Protein AF-A0A7S4EBT8-F1 (afdb_monomer)

Foldseek 3Di:
DDDDVVLLVLLCQQCVVVVHDDDPVSSVVCLQFLWDADLVGPHIAGADPPDPCSVVCSVPVAPDWDADDWDDDPNHIYGHRIDHDDPVVVPVVDPPSDDDDDDDPPPDDPPPDDD

Organism: NCBI:txid35677

Radius of gyration: 17.55 Å; Cα contacts (8 Å, |Δi|>4): 121; chains: 1; bounding box: 32×29×60 Å

Mean predicted aligned error: 9.05 Å

Secondary structure (DSSP, 8-state):
-PPPHHHHHHHHHHHHHTTPPP-THHHHHHHHHTEE--TT-SS-EEE-TTSHHHHHHHHH--SEEE-SEEEEETTEEEEES-EEE-HHHHTTS-BTTB---SPPSSSPP------

Nearest PDB structures (foldseek):
  6nq3-assembly2_F-2  TM=2.401E-01  e=7.800E+00  Homo sapiens

pLDDT: mean 77.94, std 9.05, range [43.69, 90.94]

Sequence (115 aa):
LAEPARVVEAARRDAASRGERWDPRSLDAYRRDCAYEPLGGGGFCYVHPASAAHARTRADLPEFVVYATVSSAAGRRRLEGVTAVEGRHLARLGHGFVELGGPCASPEPTLAGGV

Solvent-accessible surface area (backbone atoms only — not comparable to full-atom values): 7283 Å² total; per-residue (Å²): 132,84,75,60,68,68,58,58,51,50,38,41,50,49,28,52,75,71,74,42,79,79,50,79,68,48,50,56,52,35,50,76,37,41,58,44,68,50,94,91,52,95,56,65,28,24,37,44,82,87,40,84,42,26,65,53,43,52,75,65,58,57,92,36,68,48,60,74,49,76,50,77,57,94,93,43,40,30,43,36,73,55,44,79,44,58,71,81,58,58,72,69,76,44,90,86,85,53,88,77,74,80,82,61,88,66,72,71,83,76,74,77,78,81,130

Structure (mmCIF, N/CA/C/O backbone):
data_AF-A0A7S4EBT8-F1
#
_entry.id   AF-A0A7S4EBT8-F1
#
loop_
_atom_site.group_PDB
_atom_site.id
_atom_site.type_symbol
_atom_site.label_atom_id
_atom_site.label_alt_id
_atom_site.label_comp_id
_atom_site.label_asym_id
_atom_site.label_entity_id
_atom_site.label_seq_id
_atom_site.pdbx_PDB_ins_code
_atom_site.Cartn_x
_atom_site.Cartn_y
_atom_site.Cartn_z
_atom_site.occupancy
_atom_site.B_iso_or_equiv
_atom_site.auth_seq_id
_atom_site.auth_comp_id
_atom_site.auth_asym_id
_atom_site.auth_atom_id
_atom_site.pdbx_PDB_model_num
ATOM 1 N N . LEU A 1 1 ? 18.756 -7.143 10.391 1.00 51.19 1 LEU A N 1
ATOM 2 C CA . LEU A 1 1 ? 18.771 -6.590 9.018 1.00 51.19 1 LEU A CA 1
ATOM 3 C C . LEU A 1 1 ? 18.499 -5.101 9.140 1.00 51.19 1 LEU A C 1
ATOM 5 O O . LEU A 1 1 ? 17.627 -4.745 9.920 1.00 51.19 1 LEU A O 1
ATOM 9 N N . ALA A 1 2 ? 19.301 -4.249 8.501 1.00 60.44 2 ALA A N 1
ATOM 10 C CA . ALA A 1 2 ? 19.051 -2.811 8.514 1.00 60.44 2 ALA A CA 1
ATOM 11 C C . ALA A 1 2 ? 17.760 -2.518 7.743 1.00 60.44 2 ALA A C 1
ATOM 13 O O . ALA A 1 2 ? 17.486 -3.153 6.725 1.00 60.44 2 ALA A O 1
ATOM 14 N N . GLU A 1 3 ? 16.962 -1.588 8.250 1.00 62.69 3 GLU A N 1
ATOM 15 C CA . GLU A 1 3 ? 15.678 -1.256 7.649 1.00 62.69 3 GLU A CA 1
ATOM 16 C C . GLU A 1 3 ? 15.850 -0.576 6.297 1.00 62.69 3 GLU A C 1
ATOM 18 O O . GLU A 1 3 ? 16.755 0.253 6.153 1.00 62.69 3 GLU A O 1
ATOM 23 N N . PRO A 1 4 ? 14.983 -0.866 5.310 1.00 65.62 4 PRO A N 1
ATOM 24 C CA . PRO A 1 4 ? 15.022 -0.145 4.052 1.00 65.62 4 PRO A CA 1
ATOM 25 C C . PRO A 1 4 ? 14.813 1.347 4.336 1.00 65.62 4 PRO A C 1
ATOM 27 O O . PRO A 1 4 ? 13.805 1.722 4.939 1.00 65.62 4 PRO A O 1
ATOM 30 N N . ALA A 1 5 ? 15.732 2.205 3.884 1.00 70.00 5 ALA A N 1
ATOM 31 C CA . ALA A 1 5 ? 15.679 3.652 4.131 1.00 70.00 5 ALA A CA 1
ATOM 32 C C . ALA A 1 5 ? 14.313 4.268 3.766 1.00 70.00 5 ALA A C 1
ATOM 34 O O . ALA A 1 5 ? 13.801 5.121 4.486 1.00 70.00 5 ALA A O 1
ATOM 35 N N . ARG A 1 6 ? 13.663 3.738 2.720 1.00 67.75 6 ARG A N 1
ATOM 36 C CA . ARG A 1 6 ? 12.306 4.111 2.294 1.00 67.75 6 ARG A CA 1
ATOM 37 C C . ARG A 1 6 ? 11.225 3.921 3.366 1.00 67.75 6 ARG A C 1
ATOM 39 O O . ARG A 1 6 ? 10.337 4.755 3.473 1.00 67.75 6 ARG A O 1
ATOM 46 N N . VAL A 1 7 ? 11.298 2.860 4.177 1.00 68.00 7 VAL A N 1
ATOM 47 C CA . VAL A 1 7 ? 10.325 2.587 5.256 1.00 68.00 7 VAL A CA 1
ATOM 48 C C . VAL A 1 7 ? 10.515 3.590 6.391 1.00 68.00 7 VAL A C 1
ATOM 50 O O . VAL A 1 7 ? 9.546 4.097 6.950 1.00 68.00 7 VAL A O 1
ATOM 53 N N . VAL A 1 8 ? 11.772 3.928 6.690 1.00 75.69 8 VAL A N 1
ATOM 54 C CA . VAL A 1 8 ? 12.121 4.943 7.691 1.00 75.69 8 VAL A CA 1
ATOM 55 C C . VAL A 1 8 ? 11.656 6.331 7.249 1.00 75.69 8 VAL A C 1
ATOM 57 O O . VAL A 1 8 ? 11.075 7.064 8.047 1.00 75.69 8 VAL A O 1
ATOM 60 N N . GLU A 1 9 ? 11.863 6.696 5.984 1.00 76.75 9 GLU A N 1
ATOM 61 C CA . GLU A 1 9 ? 11.371 7.963 5.435 1.00 76.75 9 GLU A CA 1
ATOM 62 C C . GLU A 1 9 ? 9.845 8.040 5.389 1.00 76.75 9 GLU A C 1
ATOM 64 O O . GLU A 1 9 ? 9.279 9.073 5.745 1.00 76.75 9 GLU A O 1
ATOM 69 N N . ALA A 1 10 ? 9.175 6.958 4.993 1.00 72.50 10 ALA A N 1
ATOM 70 C CA . ALA A 1 10 ? 7.721 6.886 4.987 1.00 72.50 10 ALA A CA 1
ATOM 71 C C . ALA A 1 10 ? 7.155 7.077 6.403 1.00 72.50 10 ALA A C 1
ATOM 73 O O . ALA A 1 10 ? 6.313 7.944 6.628 1.00 72.50 10 ALA A O 1
ATOM 74 N N . ALA A 1 11 ? 7.692 6.359 7.390 1.00 74.00 11 ALA A N 1
ATOM 75 C CA . ALA A 1 11 ? 7.274 6.507 8.780 1.00 74.00 11 ALA A CA 1
ATOM 76 C C . ALA A 1 11 ? 7.576 7.916 9.340 1.00 74.00 11 ALA A C 1
ATOM 78 O O . ALA A 1 11 ? 6.794 8.451 10.126 1.00 74.00 11 ALA A O 1
ATOM 79 N N . ARG A 1 12 ? 8.668 8.564 8.903 1.00 81.38 12 ARG A N 1
ATOM 80 C CA . ARG A 1 12 ? 8.952 9.975 9.223 1.00 81.38 12 ARG A CA 1
ATOM 81 C C . ARG A 1 12 ? 7.909 10.924 8.647 1.00 81.38 12 ARG A C 1
ATOM 83 O O . ARG A 1 12 ? 7.468 11.825 9.357 1.00 81.38 12 ARG A O 1
ATOM 90 N N . ARG A 1 13 ? 7.517 10.735 7.384 1.00 77.94 13 ARG A N 1
ATOM 91 C CA . ARG A 1 13 ? 6.460 11.534 6.747 1.00 77.94 13 ARG A CA 1
ATOM 92 C C . ARG A 1 13 ? 5.109 11.325 7.429 1.00 77.94 13 ARG A C 1
ATOM 94 O O . ARG A 1 13 ? 4.389 12.300 7.613 1.00 77.94 13 ARG A O 1
ATOM 101 N N . ASP A 1 14 ? 4.791 10.100 7.854 1.00 76.81 14 ASP A N 1
ATOM 102 C CA . ASP A 1 14 ? 3.567 9.80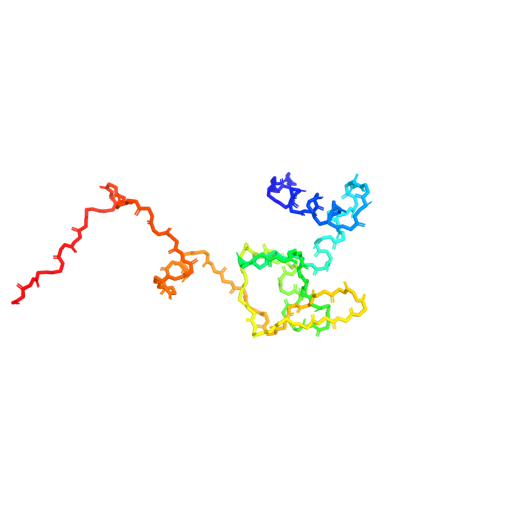6 8.615 1.00 76.81 14 ASP A CA 1
ATOM 103 C C . ASP A 1 14 ? 3.539 10.589 9.932 1.00 76.81 14 ASP A C 1
ATOM 105 O O . ASP A 1 14 ? 2.583 11.324 10.183 1.00 76.81 14 ASP A O 1
ATOM 109 N N . ALA A 1 15 ? 4.617 10.524 10.720 1.00 76.62 15 ALA A N 1
ATOM 110 C CA . ALA A 1 15 ? 4.739 11.286 11.964 1.00 76.62 15 ALA A CA 1
ATOM 111 C C . ALA A 1 15 ? 4.607 12.801 11.719 1.00 76.62 15 ALA A C 1
ATOM 113 O O . ALA A 1 15 ? 3.805 13.469 12.372 1.00 76.62 15 ALA A O 1
ATOM 114 N N . ALA A 1 16 ? 5.308 13.331 10.710 1.00 81.06 16 ALA A N 1
ATOM 115 C CA . ALA A 1 16 ? 5.220 14.743 10.340 1.00 81.06 16 ALA A CA 1
ATOM 116 C C . ALA A 1 16 ? 3.794 15.158 9.929 1.00 81.06 16 ALA A C 1
ATOM 118 O O . ALA A 1 16 ? 3.337 16.229 10.323 1.00 81.06 16 ALA A O 1
ATOM 119 N N . SER A 1 17 ? 3.060 14.302 9.206 1.00 73.50 17 SER A N 1
ATOM 120 C CA . SER A 1 17 ? 1.672 14.569 8.793 1.00 73.50 17 SER A CA 1
ATOM 121 C C . SER A 1 17 ? 0.693 14.676 9.968 1.00 73.50 17 SER A C 1
ATOM 123 O O . SER A 1 17 ? -0.343 15.326 9.850 1.00 73.50 17 SER A O 1
ATOM 125 N N . ARG A 1 18 ? 1.037 14.079 11.117 1.00 75.38 18 ARG A N 1
ATOM 126 C CA . ARG A 1 18 ? 0.265 14.149 12.368 1.00 75.38 18 ARG A CA 1
ATOM 127 C C . ARG A 1 18 ? 0.750 15.251 13.312 1.00 75.38 18 ARG A C 1
ATOM 129 O O . ARG A 1 18 ? 0.208 15.392 14.402 1.00 75.38 18 ARG A O 1
ATOM 136 N N . GLY A 1 19 ? 1.773 16.016 12.918 1.00 78.25 19 GLY A N 1
ATOM 137 C CA . GLY A 1 19 ? 2.450 16.970 13.802 1.00 78.25 19 GLY A CA 1
ATOM 138 C C . GLY A 1 19 ? 3.217 16.295 14.946 1.00 78.25 19 GLY A C 1
ATOM 139 O O . GLY A 1 19 ? 3.550 16.943 15.937 1.00 78.25 19 GLY A O 1
ATOM 140 N N . GLU A 1 20 ? 3.488 14.994 14.831 1.00 79.81 20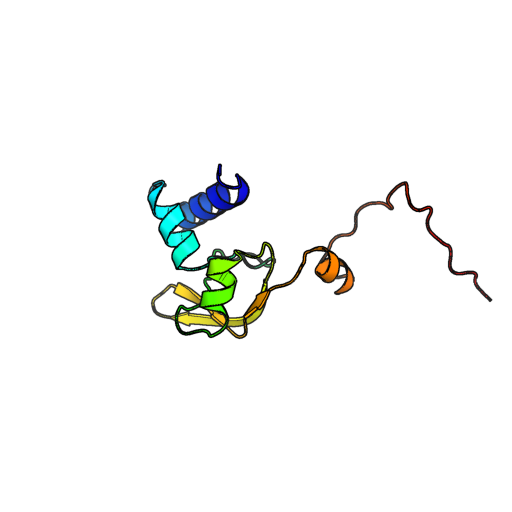 GLU A N 1
ATOM 141 C CA . GLU A 1 20 ? 4.192 14.209 15.838 1.00 79.81 20 GLU A CA 1
ATOM 142 C C . GLU A 1 20 ? 5.706 14.276 15.605 1.00 79.81 20 GLU A C 1
ATOM 144 O O . GLU A 1 20 ? 6.205 14.304 14.475 1.00 79.81 20 GLU A O 1
ATOM 149 N N . ARG A 1 21 ? 6.476 14.277 16.696 1.00 82.31 21 ARG A N 1
ATOM 150 C CA . ARG A 1 21 ? 7.933 14.175 16.611 1.00 82.31 21 ARG A CA 1
ATOM 151 C C . ARG A 1 21 ? 8.309 12.753 16.197 1.00 82.31 21 ARG A C 1
ATOM 153 O O . ARG A 1 21 ? 7.858 11.795 16.813 1.00 82.31 21 ARG A O 1
ATOM 160 N N . TRP A 1 22 ? 9.188 12.628 15.204 1.00 78.62 22 TRP A N 1
ATOM 161 C CA . TRP A 1 22 ? 9.739 11.334 14.801 1.00 78.62 22 TRP A CA 1
ATOM 162 C C . TRP A 1 22 ? 10.404 10.604 15.981 1.00 78.62 22 TRP A C 1
ATOM 164 O O . TRP A 1 22 ? 11.342 11.125 16.588 1.00 78.62 22 TRP A O 1
ATOM 174 N N . ASP A 1 23 ? 9.957 9.373 16.230 1.00 79.62 23 ASP A N 1
ATOM 175 C CA . ASP A 1 23 ? 10.549 8.416 17.171 1.00 79.62 23 ASP A CA 1
ATOM 176 C C . ASP A 1 23 ? 10.764 7.069 16.453 1.00 79.62 23 ASP A C 1
ATOM 178 O O . ASP A 1 23 ? 9.869 6.644 15.719 1.00 79.62 23 ASP A O 1
ATOM 182 N N . PRO A 1 24 ? 11.891 6.360 16.652 1.00 73.38 24 PRO A N 1
ATOM 183 C 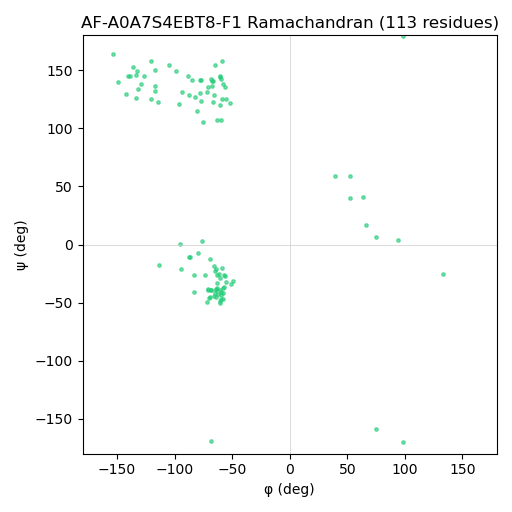CA . PRO A 1 24 ? 12.105 5.016 16.106 1.00 73.38 24 PRO A CA 1
ATOM 184 C C . PRO A 1 24 ? 10.959 4.013 16.347 1.00 73.38 24 PRO A C 1
ATOM 186 O O . PRO A 1 24 ? 10.701 3.178 15.485 1.00 73.38 24 PRO A O 1
ATOM 189 N N . ARG A 1 25 ? 10.214 4.115 17.457 1.00 72.56 25 ARG A N 1
ATOM 190 C CA . ARG A 1 25 ? 9.015 3.300 17.753 1.00 72.56 25 ARG A CA 1
ATOM 191 C C . ARG A 1 25 ? 7.865 3.539 16.773 1.00 72.56 25 ARG A C 1
ATOM 193 O O . ARG A 1 25 ? 7.000 2.681 16.611 1.00 72.56 25 ARG A O 1
ATOM 200 N N . SER A 1 26 ? 7.866 4.674 16.076 1.00 70.38 26 SER A N 1
ATOM 201 C CA . SER A 1 26 ? 6.919 4.964 14.990 1.00 70.38 26 SER A CA 1
ATOM 202 C C . SER A 1 26 ? 7.098 3.987 13.827 1.00 70.38 26 SER A C 1
ATOM 204 O O . SER A 1 26 ? 6.139 3.694 13.119 1.00 70.38 26 SER A O 1
ATOM 206 N N . LEU A 1 27 ? 8.298 3.418 13.664 1.00 73.38 27 LEU A N 1
ATOM 207 C CA . LEU A 1 27 ? 8.570 2.371 12.684 1.00 73.38 27 LEU A CA 1
ATOM 208 C C . LEU A 1 27 ? 7.857 1.057 13.046 1.00 73.38 27 LEU A C 1
ATOM 210 O O . LEU A 1 27 ? 7.304 0.386 12.176 1.00 73.38 27 LEU A O 1
ATOM 214 N N . ASP A 1 28 ? 7.806 0.711 14.335 1.00 74.88 28 ASP A N 1
ATOM 215 C CA . ASP A 1 28 ? 7.079 -0.473 14.805 1.00 74.88 28 ASP A CA 1
ATOM 216 C C . ASP A 1 28 ? 5.569 -0.302 14.634 1.00 74.88 28 ASP A C 1
ATOM 218 O O . ASP A 1 28 ? 4.883 -1.236 14.214 1.00 74.88 28 ASP A O 1
ATOM 222 N N . ALA A 1 29 ? 5.052 0.905 14.886 1.00 67.56 29 ALA A N 1
ATOM 223 C CA . ALA A 1 29 ? 3.663 1.244 14.595 1.00 67.56 29 ALA A CA 1
ATOM 224 C C . ALA A 1 29 ? 3.364 1.158 13.088 1.00 67.56 29 ALA A C 1
ATOM 226 O O . ALA A 1 29 ? 2.358 0.566 12.703 1.00 67.56 29 ALA A O 1
ATOM 227 N N . TYR A 1 30 ? 4.268 1.661 12.240 1.00 72.69 30 TYR A N 1
ATOM 228 C CA . TYR A 1 30 ? 4.162 1.598 10.780 1.00 72.69 30 TYR A CA 1
ATOM 229 C C . TYR A 1 30 ? 4.086 0.151 10.267 1.00 72.69 30 TYR A C 1
ATOM 231 O O . TYR A 1 30 ? 3.231 -0.174 9.441 1.00 72.69 30 TYR A O 1
ATOM 239 N N . ARG A 1 31 ? 4.918 -0.753 10.805 1.00 72.88 31 ARG A N 1
ATOM 240 C CA . ARG A 1 31 ? 4.865 -2.191 10.481 1.00 72.88 31 ARG A CA 1
ATOM 241 C C . ARG A 1 31 ? 3.620 -2.875 11.021 1.00 72.88 31 ARG A C 1
ATOM 243 O O . ARG A 1 31 ? 2.995 -3.657 10.309 1.00 72.88 31 ARG A O 1
ATOM 250 N N . ARG A 1 32 ? 3.263 -2.611 12.283 1.00 75.25 32 ARG A N 1
ATOM 251 C CA . ARG A 1 32 ? 2.072 -3.196 12.917 1.00 75.25 32 ARG A CA 1
ATOM 252 C C . ARG A 1 32 ? 0.823 -2.847 12.121 1.00 75.25 32 ARG A C 1
ATOM 254 O O . ARG A 1 32 ? -0.031 -3.707 11.919 1.00 75.25 32 ARG A O 1
ATOM 261 N N . ASP A 1 33 ? 0.746 -1.605 11.665 1.00 76.12 33 ASP A N 1
ATOM 262 C CA . ASP A 1 33 ? -0.413 -1.088 10.958 1.00 76.12 33 ASP A CA 1
ATOM 263 C C . ASP A 1 33 ? -0.326 -1.375 9.441 1.00 76.12 33 ASP A C 1
ATOM 265 O O . ASP A 1 33 ? -1.336 -1.271 8.760 1.00 76.12 33 ASP A O 1
ATOM 269 N N . CYS A 1 34 ? 0.816 -1.833 8.902 1.00 82.94 34 CYS A N 1
ATOM 270 C CA . CYS A 1 34 ? 1.006 -2.057 7.459 1.00 82.94 34 CYS A CA 1
ATOM 271 C C . CYS A 1 34 ? 0.631 -0.801 6.662 1.00 82.94 34 CYS A C 1
ATOM 273 O O . CYS A 1 34 ? -0.314 -0.804 5.870 1.00 82.94 34 CYS A O 1
ATOM 275 N N . ALA A 1 35 ? 1.315 0.299 6.962 1.00 85.31 35 ALA A N 1
ATOM 276 C CA . ALA A 1 35 ? 1.031 1.586 6.351 1.00 85.31 35 ALA A CA 1
ATOM 277 C C . ALA A 1 35 ? 1.610 1.694 4.928 1.00 85.31 35 ALA A C 1
ATOM 279 O O . ALA A 1 35 ? 2.717 1.236 4.647 1.00 85.31 35 ALA A O 1
ATOM 280 N N . TYR A 1 36 ? 0.844 2.329 4.044 1.00 84.25 36 TYR A N 1
ATOM 281 C CA . TYR A 1 36 ? 1.153 2.591 2.641 1.00 84.25 36 TYR A CA 1
ATOM 282 C C . TYR A 1 36 ? 0.682 3.990 2.255 1.00 84.25 36 TYR A C 1
ATOM 284 O O . TYR A 1 36 ? -0.363 4.457 2.711 1.00 84.25 36 TYR A O 1
ATOM 292 N N . GLU A 1 37 ? 1.430 4.650 1.381 1.00 84.88 37 GLU A N 1
ATOM 293 C CA . GLU A 1 37 ? 1.021 5.908 0.760 1.00 84.88 37 GLU A CA 1
ATOM 294 C C . GLU A 1 37 ? 0.407 5.603 -0.620 1.00 84.88 37 GLU A C 1
ATOM 296 O O . GLU A 1 37 ? 1.077 4.986 -1.452 1.00 84.88 37 GLU A O 1
ATOM 301 N N . PRO A 1 38 ? -0.863 5.971 -0.881 1.00 84.31 38 PRO A N 1
ATOM 302 C CA . PRO A 1 38 ? -1.447 5.846 -2.212 1.00 84.31 38 PRO A CA 1
ATOM 303 C C . PRO A 1 38 ? -0.677 6.690 -3.232 1.00 84.31 38 PRO A C 1
ATOM 305 O O . PRO A 1 38 ? -0.275 7.811 -2.930 1.00 84.31 38 PRO A O 1
ATOM 308 N N . LEU A 1 39 ? -0.541 6.200 -4.467 1.00 79.00 39 LEU A N 1
ATOM 309 C CA . LEU A 1 39 ? 0.192 6.909 -5.529 1.00 79.00 39 LEU A CA 1
ATOM 310 C C . LEU A 1 39 ? -0.404 8.287 -5.870 1.00 79.00 39 LEU A C 1
ATOM 312 O O . LEU A 1 39 ? 0.328 9.193 -6.247 1.00 79.00 39 LEU A O 1
ATOM 316 N N . GLY A 1 40 ? -1.718 8.472 -5.691 1.00 73.50 40 GLY A N 1
ATOM 317 C CA . GLY A 1 40 ? -2.390 9.772 -5.843 1.00 73.50 40 GLY A CA 1
ATOM 318 C C . GLY A 1 40 ? -2.168 10.744 -4.675 1.00 73.50 40 GLY A C 1
ATOM 319 O O . GLY A 1 40 ? -2.759 11.822 -4.654 1.00 73.50 40 GLY A O 1
ATOM 320 N N . GLY A 1 41 ? -1.354 10.364 -3.688 1.00 72.75 41 GLY A N 1
ATOM 321 C CA . GLY A 1 41 ? -1.081 11.148 -2.493 1.00 72.75 41 GLY A CA 1
ATOM 322 C C . GLY A 1 41 ? -2.229 11.153 -1.480 1.00 72.75 41 GLY A C 1
ATOM 323 O O . GLY A 1 41 ? -3.079 10.261 -1.421 1.00 72.75 41 GLY A O 1
ATOM 324 N N . GLY A 1 42 ? -2.224 12.172 -0.620 1.00 72.19 42 GLY A N 1
ATOM 325 C CA . GLY A 1 42 ? -3.207 12.350 0.453 1.00 72.19 42 GLY A CA 1
ATOM 326 C C . GLY A 1 42 ? -2.781 11.777 1.807 1.00 72.19 42 GLY A C 1
ATOM 327 O O . GLY A 1 42 ? -3.571 11.836 2.741 1.00 72.19 42 GLY A O 1
ATOM 328 N N . GLY A 1 43 ? -1.560 11.241 1.928 1.00 77.69 43 GLY A N 1
ATOM 329 C CA . GLY A 1 43 ? -0.956 10.736 3.170 1.00 77.69 43 GLY A CA 1
ATOM 330 C C . GLY A 1 43 ? -1.060 9.217 3.336 1.00 77.69 43 GLY A C 1
ATOM 331 O O . GLY A 1 43 ? -1.553 8.515 2.449 1.00 77.69 43 GLY A O 1
ATOM 332 N N . PHE A 1 44 ? -0.732 8.703 4.520 1.00 84.12 44 PHE A N 1
ATOM 333 C CA . PHE A 1 44 ? -0.736 7.262 4.786 1.00 84.12 44 PHE A CA 1
ATOM 334 C C . PHE A 1 44 ? -2.130 6.665 4.994 1.00 84.12 44 PHE A C 1
ATOM 336 O O . PHE A 1 44 ? -3.014 7.262 5.621 1.00 84.12 44 PHE A O 1
ATOM 343 N N . CYS A 1 45 ? -2.299 5.460 4.463 1.00 88.12 45 CYS A N 1
ATOM 344 C CA . CYS A 1 45 ? -3.401 4.544 4.711 1.00 88.12 45 CYS A CA 1
ATOM 345 C C . CYS A 1 45 ? -2.833 3.239 5.273 1.00 88.12 45 CYS A C 1
ATOM 347 O O . CYS A 1 45 ? -1.663 2.940 5.070 1.00 88.12 45 CYS A O 1
ATOM 349 N N . TYR A 1 46 ? -3.634 2.449 5.974 1.00 87.75 46 TYR A N 1
ATOM 350 C CA . TYR A 1 46 ? -3.144 1.234 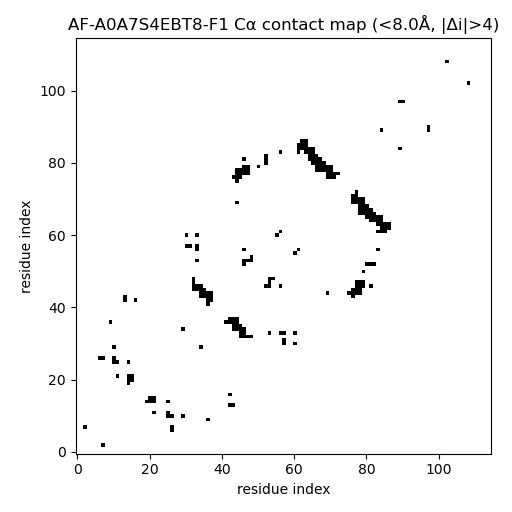6.628 1.00 87.75 46 TYR A CA 1
ATOM 351 C C . TYR A 1 46 ? -4.052 0.041 6.356 1.00 87.75 46 TYR A C 1
ATOM 353 O O . TYR A 1 46 ? -5.265 0.190 6.180 1.00 87.75 46 TYR A O 1
ATOM 361 N N . VAL A 1 47 ? -3.471 -1.155 6.317 1.00 88.75 47 VAL A N 1
ATOM 362 C CA . VAL A 1 47 ? -4.253 -2.387 6.192 1.00 88.75 47 VAL A CA 1
ATOM 363 C C . VAL A 1 47 ? -4.864 -2.695 7.555 1.00 88.75 47 VAL A C 1
ATOM 365 O O . VAL A 1 47 ? -4.168 -2.781 8.563 1.00 88.75 47 VAL A O 1
ATOM 368 N N . HIS A 1 48 ? -6.186 -2.831 7.625 1.00 79.56 48 HIS A N 1
ATOM 369 C CA . HIS A 1 48 ? -6.848 -3.052 8.909 1.00 79.56 48 HIS A CA 1
ATOM 370 C C . HIS A 1 48 ? -6.483 -4.432 9.496 1.00 79.56 48 HIS A C 1
ATOM 372 O O . HIS A 1 48 ? -6.584 -5.410 8.760 1.00 79.56 48 HIS A O 1
ATOM 378 N N . PRO A 1 49 ? -6.173 -4.570 10.803 1.00 76.81 49 PRO A N 1
ATOM 379 C CA . PRO A 1 49 ? -5.798 -5.855 11.411 1.00 76.81 49 PRO A CA 1
ATOM 380 C C . PRO A 1 49 ? -6.812 -6.993 11.248 1.00 76.81 49 PRO A C 1
ATOM 382 O O . PRO A 1 49 ? -6.437 -8.158 11.247 1.00 76.81 49 PRO A O 1
ATOM 385 N N . ALA A 1 50 ? -8.099 -6.665 11.096 1.00 75.94 50 ALA A N 1
ATOM 386 C CA . ALA A 1 50 ? -9.150 -7.658 10.845 1.00 75.94 50 ALA A CA 1
ATOM 387 C C . ALA A 1 50 ? -9.236 -8.121 9.375 1.00 75.94 50 ALA A C 1
ATOM 389 O O . ALA A 1 50 ? -10.013 -9.016 9.060 1.00 75.94 50 ALA A O 1
ATOM 390 N N . SER A 1 51 ? -8.481 -7.504 8.463 1.00 77.81 51 SER A N 1
ATOM 391 C CA . SER A 1 51 ? -8.404 -7.942 7.070 1.00 77.81 51 SER A CA 1
ATOM 392 C C . SER A 1 51 ? -7.642 -9.261 6.978 1.00 77.81 51 SER A C 1
ATOM 394 O O . SER A 1 51 ? -6.547 -9.382 7.526 1.00 77.81 51 SER A O 1
ATOM 396 N N . ALA A 1 52 ? -8.154 -10.215 6.197 1.00 80.12 52 ALA A N 1
ATOM 397 C CA . ALA A 1 52 ? -7.424 -11.443 5.871 1.00 80.12 52 ALA A CA 1
ATOM 398 C C . ALA A 1 52 ? -6.066 -11.157 5.196 1.00 80.12 52 ALA A C 1
ATOM 400 O O . ALA A 1 52 ? -5.128 -11.945 5.315 1.00 80.12 52 ALA A O 1
ATOM 401 N N . ALA A 1 53 ? -5.945 -10.008 4.521 1.00 80.75 53 ALA A N 1
ATOM 402 C CA . ALA A 1 53 ? -4.698 -9.568 3.914 1.00 80.75 53 ALA A CA 1
ATOM 403 C C . ALA A 1 53 ? -3.673 -9.073 4.946 1.00 80.75 53 ALA A C 1
ATOM 405 O O . ALA A 1 53 ? -2.483 -9.192 4.690 1.00 80.75 53 ALA A O 1
ATOM 406 N N . HIS A 1 54 ? -4.090 -8.576 6.120 1.00 85.44 54 HIS A N 1
ATOM 407 C CA . HIS A 1 54 ? -3.183 -7.933 7.083 1.00 85.44 54 HIS A CA 1
ATOM 408 C C . HIS A 1 54 ? -2.065 -8.852 7.554 1.00 85.44 54 HIS A C 1
ATOM 410 O O . HIS A 1 54 ? -0.905 -8.459 7.519 1.00 85.44 54 HIS A O 1
ATOM 416 N N . ALA A 1 55 ? -2.393 -10.088 7.933 1.00 81.31 55 ALA A N 1
ATOM 417 C CA . ALA A 1 55 ? -1.391 -11.038 8.407 1.00 81.31 55 ALA A CA 1
ATOM 418 C C . ALA A 1 55 ? -0.312 -11.310 7.343 1.00 81.31 55 ALA A C 1
ATOM 420 O O . ALA A 1 55 ? 0.872 -11.343 7.669 1.00 81.31 55 ALA A O 1
ATOM 421 N N . ARG A 1 56 ? -0.718 -11.442 6.072 1.00 81.12 56 ARG A N 1
ATOM 422 C CA . ARG A 1 56 ? 0.199 -11.662 4.943 1.00 81.12 56 ARG A CA 1
ATOM 423 C C . ARG A 1 56 ? 1.003 -10.408 4.625 1.00 81.12 56 ARG A C 1
ATOM 425 O O . ARG A 1 56 ? 2.223 -10.459 4.581 1.00 81.12 56 ARG A O 1
ATOM 432 N N . THR A 1 57 ? 0.335 -9.262 4.498 1.00 84.06 57 THR A N 1
ATOM 433 C CA . THR A 1 57 ? 0.993 -7.972 4.267 1.00 84.06 57 THR A CA 1
ATOM 434 C C . THR A 1 57 ? 2.000 -7.653 5.368 1.00 84.06 57 THR A C 1
ATOM 436 O O . THR A 1 57 ? 3.068 -7.135 5.077 1.00 84.06 57 THR A O 1
ATOM 439 N N . ARG A 1 58 ? 1.712 -8.002 6.624 1.00 83.12 58 ARG A N 1
ATOM 440 C CA . ARG A 1 58 ? 2.632 -7.802 7.746 1.00 83.12 58 ARG A CA 1
ATOM 441 C C . ARG A 1 58 ? 3.832 -8.743 7.710 1.00 83.12 58 ARG A C 1
ATOM 443 O O . ARG A 1 58 ? 4.915 -8.333 8.116 1.00 83.12 58 ARG A O 1
ATOM 450 N N . ALA A 1 59 ? 3.626 -9.996 7.313 1.00 79.75 59 ALA A N 1
ATOM 451 C CA . ALA A 1 59 ? 4.696 -10.985 7.231 1.00 79.75 59 ALA A CA 1
ATOM 452 C C . ALA 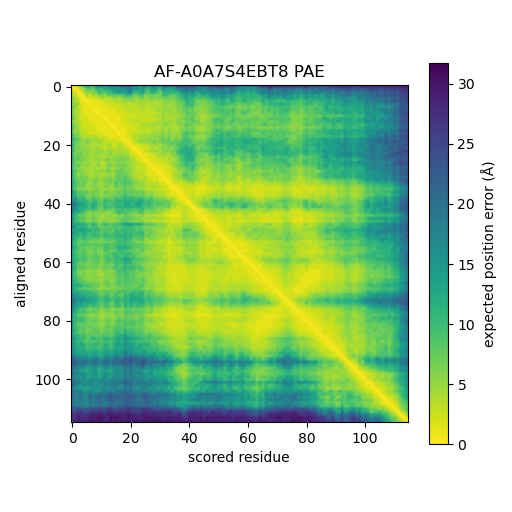A 1 59 ? 5.663 -10.659 6.086 1.00 79.75 59 ALA A C 1
ATOM 454 O O . ALA A 1 59 ? 6.875 -10.657 6.290 1.00 79.75 59 ALA A O 1
ATOM 455 N N . ASP A 1 60 ? 5.111 -10.327 4.920 1.00 79.62 60 ASP A N 1
ATOM 456 C CA . ASP A 1 60 ? 5.880 -10.177 3.686 1.00 79.62 60 ASP A CA 1
ATOM 457 C C . ASP A 1 60 ? 6.309 -8.727 3.421 1.00 79.62 60 ASP A C 1
ATOM 459 O O . ASP A 1 60 ? 7.243 -8.499 2.656 1.00 79.62 60 ASP A O 1
ATOM 463 N N . LEU A 1 61 ? 5.626 -7.748 4.033 1.00 77.06 61 LEU A N 1
ATOM 464 C CA . LEU A 1 61 ? 5.793 -6.303 3.809 1.00 77.06 61 LEU A CA 1
ATOM 465 C C . LEU A 1 61 ? 6.012 -5.976 2.323 1.00 77.06 61 LEU A C 1
ATOM 467 O O . LEU A 1 61 ? 7.051 -5.412 1.958 1.00 77.06 61 LEU A O 1
ATOM 471 N N . PRO A 1 62 ? 5.051 -6.345 1.449 1.00 84.69 62 PRO A N 1
ATOM 472 C CA . PRO A 1 62 ? 5.205 -6.160 0.018 1.00 84.69 62 PRO A CA 1
ATOM 473 C C . PRO A 1 62 ? 5.402 -4.681 -0.291 1.00 84.69 62 PRO A C 1
ATOM 475 O O . PRO A 1 62 ? 4.774 -3.817 0.323 1.00 84.69 62 PRO A O 1
ATOM 478 N N . GLU A 1 63 ? 6.264 -4.395 -1.262 1.00 83.00 63 GLU A N 1
ATOM 479 C CA . GLU A 1 63 ? 6.562 -3.021 -1.669 1.00 83.00 63 GLU A CA 1
ATOM 480 C C . GLU A 1 63 ? 5.331 -2.308 -2.231 1.00 83.00 63 GLU A C 1
ATOM 482 O O . GLU A 1 63 ? 5.115 -1.134 -1.941 1.00 83.00 63 GLU A O 1
ATOM 487 N N . PHE A 1 64 ? 4.502 -3.037 -2.980 1.00 86.44 64 PHE A N 1
ATOM 488 C CA . PHE A 1 64 ? 3.276 -2.518 -3.561 1.00 86.44 64 PHE A CA 1
ATOM 489 C C . PHE A 1 64 ? 2.081 -3.391 -3.196 1.00 86.44 64 PHE A C 1
ATOM 491 O O . PHE A 1 64 ? 2.156 -4.621 -3.120 1.00 86.44 64 PHE A O 1
ATOM 498 N N . VAL A 1 65 ? 0.945 -2.728 -3.021 1.00 89.31 65 VAL A N 1
ATOM 499 C CA . VAL A 1 65 ? -0.355 -3.365 -2.853 1.00 89.31 65 VAL A CA 1
ATOM 500 C C . VAL A 1 65 ? -1.371 -2.674 -3.749 1.00 89.31 65 VAL A C 1
ATOM 502 O O . VAL A 1 65 ? -1.310 -1.462 -3.952 1.00 89.31 65 VAL A O 1
ATOM 505 N N . VAL A 1 66 ? -2.326 -3.441 -4.261 1.00 89.69 66 VAL A N 1
ATOM 506 C CA . VAL A 1 66 ? -3.572 -2.901 -4.808 1.00 89.69 66 VAL A CA 1
ATOM 507 C C . VAL A 1 66 ? -4.662 -3.017 -3.755 1.00 89.69 66 VAL A C 1
ATOM 509 O O . VAL A 1 66 ? -4.641 -3.926 -2.925 1.00 89.69 66 VAL A O 1
ATOM 512 N N . TYR A 1 67 ? -5.605 -2.087 -3.774 1.00 90.50 67 TYR A N 1
ATOM 513 C CA . TYR A 1 67 ? -6.732 -2.037 -2.851 1.00 90.50 67 TYR A CA 1
ATOM 514 C C . TYR A 1 67 ? -8.009 -1.713 -3.630 1.00 90.50 67 TYR A C 1
ATOM 516 O O . TYR A 1 67 ? -7.958 -1.074 -4.678 1.00 90.50 67 TYR A O 1
ATOM 524 N N . ALA A 1 68 ? -9.153 -2.160 -3.119 1.00 89.25 68 ALA A N 1
ATOM 525 C CA . ALA A 1 68 ? -10.454 -1.936 -3.740 1.00 89.25 68 ALA A CA 1
ATOM 526 C C . ALA A 1 68 ? -11.038 -0.564 -3.376 1.00 89.25 68 ALA A C 1
ATOM 528 O O . ALA A 1 68 ? -11.614 0.114 -4.221 1.00 89.25 68 ALA A O 1
ATOM 529 N N . THR A 1 69 ? -10.899 -0.150 -2.115 1.00 89.38 69 THR A N 1
ATOM 530 C CA . THR A 1 69 ? -11.408 1.139 -1.629 1.00 89.38 69 THR A CA 1
ATOM 531 C C . THR A 1 69 ? -10.601 1.642 -0.433 1.00 89.38 69 THR A C 1
ATOM 533 O O . THR A 1 69 ? -9.851 0.884 0.192 1.00 89.38 69 THR A O 1
ATOM 536 N N . VAL A 1 70 ? -10.757 2.934 -0.132 1.00 89.75 70 VAL A N 1
ATOM 537 C CA . VAL A 1 70 ? -10.247 3.564 1.086 1.00 89.75 70 VAL A CA 1
ATOM 538 C C . VAL A 1 70 ? -11.422 4.013 1.941 1.00 89.75 70 VAL A C 1
ATOM 540 O O . VAL A 1 70 ? -12.227 4.835 1.506 1.00 89.75 70 VAL A O 1
ATOM 543 N N . SER A 1 71 ? -11.494 3.527 3.177 1.00 88.94 71 SER A N 1
ATOM 544 C CA . SER A 1 71 ? -12.454 4.012 4.172 1.00 88.94 71 SER A CA 1
ATOM 545 C C . SER A 1 71 ? -11.762 4.897 5.208 1.00 88.94 71 SER A C 1
ATOM 547 O O . SER A 1 71 ? -10.558 4.791 5.436 1.00 88.94 71 SER A O 1
ATOM 549 N N . SER A 1 72 ? -12.499 5.810 5.840 1.00 85.88 72 SER A N 1
ATOM 550 C CA . SER A 1 72 ? -11.980 6.656 6.921 1.00 85.88 72 SER A CA 1
ATOM 551 C C . SER A 1 72 ? -12.790 6.416 8.185 1.00 85.88 72 SER A C 1
ATOM 553 O O . SER A 1 72 ? -14.013 6.538 8.171 1.00 85.88 72 SER A O 1
ATOM 555 N N . ALA A 1 73 ? -12.117 6.065 9.280 1.00 78.06 73 ALA A N 1
ATOM 556 C CA . ALA A 1 73 ? -12.755 5.849 10.573 1.00 78.06 73 ALA A CA 1
ATOM 557 C C . ALA A 1 73 ? -11.858 6.365 11.701 1.00 78.06 73 ALA A C 1
ATOM 559 O O . ALA A 1 73 ? -10.675 6.023 11.765 1.00 78.06 73 ALA A O 1
ATOM 560 N N . ALA A 1 74 ? -12.430 7.175 12.599 1.00 75.31 74 ALA A N 1
ATOM 561 C CA . ALA A 1 74 ? -11.724 7.805 13.721 1.00 75.31 74 ALA A CA 1
ATOM 562 C C . ALA A 1 74 ? -10.457 8.582 13.294 1.00 75.31 74 ALA A C 1
ATOM 564 O O . ALA A 1 74 ? -9.414 8.492 13.935 1.00 75.31 74 ALA A O 1
ATOM 565 N N . GLY A 1 75 ? -10.529 9.302 12.166 1.00 75.94 75 GLY A N 1
ATOM 566 C CA . GLY A 1 75 ? -9.413 10.098 11.638 1.00 75.94 75 GLY A CA 1
ATOM 567 C C . GLY A 1 75 ? -8.289 9.284 10.990 1.00 75.94 75 GLY A C 1
ATOM 568 O O . GLY A 1 75 ? -7.266 9.848 10.612 1.00 75.94 75 GLY A O 1
ATOM 569 N N . ARG A 1 76 ? -8.457 7.965 10.839 1.00 78.94 76 ARG A N 1
ATOM 570 C CA . ARG A 1 76 ? -7.460 7.082 10.231 1.00 78.94 76 ARG A CA 1
ATOM 571 C C . ARG A 1 76 ? -8.036 6.448 8.950 1.00 78.94 76 ARG A C 1
ATOM 573 O O . ARG A 1 76 ? -9.154 5.929 8.959 1.00 78.94 76 ARG A O 1
ATOM 580 N N . ARG A 1 77 ? -7.269 6.481 7.851 1.00 87.38 77 ARG A N 1
ATOM 581 C CA . ARG A 1 77 ? -7.665 5.949 6.530 1.00 8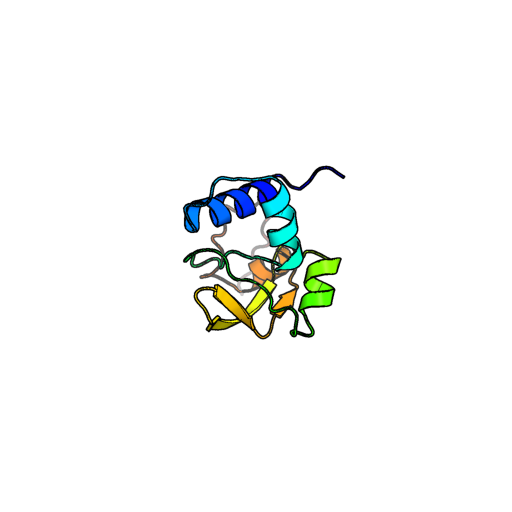7.38 77 ARG A CA 1
ATOM 582 C C . ARG A 1 77 ? -7.198 4.513 6.306 1.00 87.38 77 ARG A C 1
ATOM 584 O O . ARG A 1 77 ? -6.032 4.202 6.521 1.00 87.38 77 ARG A O 1
ATOM 591 N N . ARG A 1 78 ? -8.094 3.642 5.860 1.00 88.81 78 ARG A N 1
ATOM 592 C CA . ARG A 1 78 ? -7.915 2.188 5.798 1.00 88.81 78 ARG A CA 1
ATOM 593 C C . ARG A 1 78 ? -7.972 1.701 4.366 1.00 88.81 78 ARG A C 1
ATOM 595 O O . ARG A 1 78 ? -8.861 2.106 3.630 1.00 88.81 78 ARG A O 1
ATOM 602 N N . LEU A 1 79 ? -7.064 0.800 4.011 1.00 90.94 79 LEU A N 1
ATOM 603 C CA . LEU A 1 79 ? -7.112 0.077 2.747 1.00 90.94 79 LEU A CA 1
ATOM 604 C C . LEU A 1 79 ? -7.973 -1.180 2.902 1.00 90.94 79 LEU A C 1
ATOM 606 O O . LEU A 1 79 ? -7.740 -1.994 3.802 1.00 90.94 79 LEU A O 1
ATOM 610 N N . GLU A 1 80 ? -8.940 -1.352 2.006 1.00 88.19 80 GLU A N 1
ATOM 611 C CA . GLU A 1 80 ? -9.831 -2.514 1.956 1.00 88.19 80 GLU A CA 1
ATOM 612 C C . GLU A 1 80 ? -9.639 -3.296 0.651 1.00 88.19 80 GLU A C 1
ATOM 614 O O . GLU A 1 80 ? -9.272 -2.727 -0.376 1.00 88.19 80 GLU A O 1
ATOM 619 N N . GLY A 1 81 ? -9.865 -4.616 0.681 1.00 88.62 81 GLY A N 1
ATOM 620 C CA . GLY A 1 81 ? -9.650 -5.481 -0.489 1.00 88.62 81 GLY A CA 1
ATOM 621 C C . GLY A 1 81 ? -8.185 -5.540 -0.941 1.00 88.62 81 GLY A C 1
ATOM 622 O O . GLY A 1 81 ? -7.899 -5.467 -2.132 1.00 88.62 81 GLY A O 1
ATOM 623 N N . VAL A 1 82 ? -7.253 -5.606 0.014 1.00 90.75 82 VAL A N 1
ATOM 624 C CA . VAL A 1 82 ? -5.813 -5.470 -0.242 1.00 90.75 82 VAL A CA 1
ATOM 625 C C . VAL A 1 82 ? -5.217 -6.748 -0.826 1.00 90.75 82 VAL A C 1
ATOM 627 O O . VAL A 1 82 ? -5.390 -7.827 -0.263 1.00 90.75 82 VAL A O 1
ATOM 630 N N . THR A 1 83 ? -4.461 -6.615 -1.914 1.00 89.62 83 THR A N 1
ATOM 631 C CA . THR A 1 83 ? -3.686 -7.702 -2.528 1.00 89.62 83 THR A CA 1
ATOM 632 C C . THR A 1 83 ? -2.261 -7.234 -2.807 1.00 89.62 83 THR A C 1
ATOM 634 O O . THR A 1 83 ? -2.055 -6.144 -3.336 1.00 89.62 83 THR A O 1
ATOM 637 N N . ALA A 1 84 ? -1.267 -8.048 -2.447 1.00 88.00 84 ALA A N 1
ATOM 638 C CA . ALA A 1 84 ? 0.136 -7.768 -2.746 1.00 88.00 84 ALA A CA 1
ATOM 639 C C . ALA A 1 84 ? 0.404 -7.854 -4.254 1.00 88.00 84 ALA A C 1
ATOM 641 O O . ALA A 1 84 ? -0.111 -8.746 -4.930 1.00 88.00 84 ALA A O 1
ATOM 642 N N . VAL A 1 85 ? 1.232 -6.951 -4.774 1.00 87.00 85 VAL A N 1
ATOM 643 C CA . VAL A 1 85 ? 1.621 -6.943 -6.185 1.00 87.00 85 VAL A CA 1
ATOM 644 C C . VAL A 1 85 ? 3.106 -6.630 -6.321 1.00 87.00 85 VAL A C 1
ATOM 646 O O . VAL A 1 85 ? 3.681 -5.856 -5.561 1.00 87.00 85 VAL A O 1
ATOM 649 N N . GLU A 1 86 ? 3.751 -7.247 -7.302 1.00 84.69 86 GLU A N 1
ATOM 650 C CA . GLU A 1 86 ? 5.139 -6.949 -7.642 1.00 84.69 86 GLU A CA 1
ATOM 651 C C . GLU A 1 86 ? 5.203 -5.745 -8.588 1.00 84.69 86 GLU A C 1
ATOM 653 O O . GLU A 1 86 ? 4.407 -5.645 -9.524 1.00 84.69 86 GLU A O 1
ATOM 658 N N . GLY A 1 87 ? 6.201 -4.871 -8.417 1.00 80.31 87 GLY A N 1
ATOM 659 C CA . GLY A 1 87 ? 6.342 -3.656 -9.233 1.00 80.31 87 GLY A CA 1
ATOM 660 C C . GLY A 1 87 ? 6.377 -3.919 -10.746 1.00 80.31 87 GLY A C 1
ATOM 661 O O . GLY A 1 87 ? 5.809 -3.155 -11.522 1.00 80.31 87 GLY A O 1
ATOM 662 N N . ARG A 1 88 ? 6.931 -5.060 -11.182 1.00 82.19 88 ARG A N 1
ATOM 663 C CA . ARG A 1 88 ? 6.945 -5.464 -12.603 1.00 82.19 88 ARG A CA 1
ATOM 664 C C . ARG A 1 88 ? 5.551 -5.648 -13.212 1.00 82.19 88 ARG A C 1
ATOM 666 O O . ARG A 1 88 ? 5.397 -5.531 -14.424 1.00 82.19 88 ARG A O 1
ATOM 673 N N . HIS A 1 89 ? 4.543 -5.949 -12.394 1.00 84.25 89 HIS A N 1
ATOM 674 C CA . HIS A 1 89 ? 3.158 -6.062 -12.844 1.00 84.25 89 HIS A CA 1
ATOM 675 C C . HIS A 1 89 ? 2.466 -4.697 -1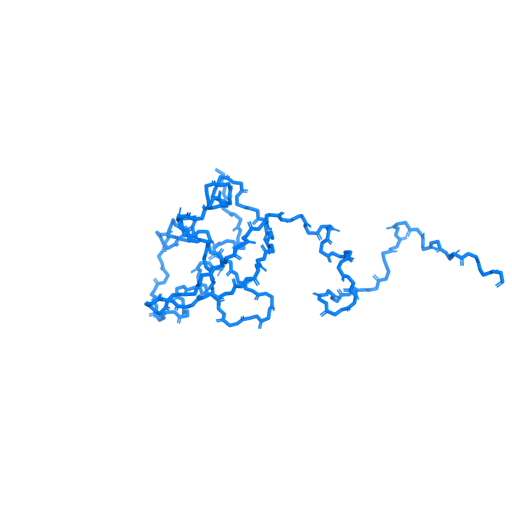2.912 1.00 84.25 89 HIS A C 1
ATOM 677 O O . HIS A 1 89 ? 1.583 -4.529 -13.747 1.00 84.25 89 HIS A O 1
ATOM 683 N N . LEU A 1 90 ? 2.901 -3.706 -12.125 1.00 79.06 90 LEU A N 1
ATOM 684 C CA . LEU A 1 90 ? 2.366 -2.341 -12.199 1.00 79.06 90 LEU A CA 1
ATOM 685 C C . LEU A 1 90 ? 2.662 -1.686 -13.549 1.00 79.06 90 LEU A C 1
ATOM 687 O O . LEU A 1 90 ? 1.781 -1.062 -14.130 1.00 79.06 90 LEU A O 1
ATOM 691 N N . ALA A 1 91 ? 3.859 -1.912 -14.099 1.00 74.31 91 ALA A N 1
ATOM 692 C CA . ALA A 1 91 ? 4.228 -1.434 -15.434 1.00 74.31 91 ALA A CA 1
ATOM 693 C C . ALA A 1 91 ? 3.303 -1.965 -16.549 1.00 74.31 91 ALA A C 1
ATOM 695 O O . ALA A 1 91 ? 3.229 -1.375 -17.623 1.00 74.31 91 ALA A O 1
ATOM 696 N N . ARG A 1 92 ? 2.573 -3.064 -16.300 1.00 78.38 92 ARG A N 1
ATOM 697 C CA . ARG A 1 92 ? 1.611 -3.650 -17.246 1.00 78.38 92 ARG A CA 1
ATOM 698 C C . ARG A 1 92 ? 0.205 -3.057 -17.142 1.00 78.38 92 ARG A C 1
ATOM 700 O O . ARG A 1 92 ? -0.608 -3.334 -18.015 1.00 78.38 92 ARG A O 1
ATOM 707 N N . LEU A 1 93 ? -0.093 -2.261 -16.109 1.00 71.50 93 LEU A N 1
ATOM 708 C CA . LEU A 1 93 ? -1.409 -1.629 -15.931 1.00 71.50 93 LEU A CA 1
ATOM 709 C C . LEU A 1 93 ? -1.688 -0.530 -16.972 1.00 71.50 93 LEU A C 1
ATOM 711 O O . LEU A 1 93 ? -2.835 -0.125 -17.132 1.00 71.50 93 LEU A O 1
ATOM 715 N N . GLY A 1 94 ? -0.665 -0.103 -17.720 1.00 64.00 94 GLY A N 1
ATOM 716 C CA . GLY A 1 94 ? -0.800 0.774 -18.879 1.00 64.00 94 GLY A CA 1
ATOM 717 C C . GLY A 1 94 ? -0.524 2.251 -18.596 1.00 64.00 94 GLY A C 1
ATOM 718 O O . GLY A 1 94 ? -0.199 2.667 -17.480 1.00 64.00 94 GLY A O 1
ATOM 719 N N . HIS A 1 95 ? -0.630 3.044 -19.661 1.00 56.84 95 HIS A N 1
ATOM 720 C CA . HIS A 1 95 ? -0.394 4.484 -19.642 1.00 56.84 95 HIS A CA 1
ATOM 721 C C . HIS A 1 95 ? -1.471 5.190 -18.799 1.00 56.84 95 HIS A C 1
ATOM 723 O O . HIS A 1 95 ? -2.661 5.041 -19.063 1.00 56.84 95 HIS A O 1
ATOM 729 N N . GLY A 1 96 ? -1.048 5.936 -17.773 1.00 66.19 96 GLY A N 1
ATOM 730 C CA . GLY A 1 96 ? -1.929 6.678 -16.857 1.00 66.19 96 GLY A CA 1
ATOM 731 C C . GLY A 1 96 ? -1.589 6.506 -15.372 1.00 66.19 96 GLY A C 1
ATOM 732 O O . GLY A 1 96 ? -1.860 7.403 -14.582 1.00 66.19 96 GLY A O 1
ATOM 733 N N . PHE A 1 97 ? -0.943 5.395 -15.002 1.00 68.69 97 PHE A N 1
ATOM 734 C CA . PHE A 1 97 ? -0.478 5.133 -13.628 1.00 68.69 97 PHE A CA 1
ATOM 735 C C . PHE A 1 97 ? 1.045 5.101 -13.491 1.00 68.69 97 PHE A C 1
ATOM 737 O O . PHE A 1 97 ? 1.568 5.187 -12.382 1.00 68.69 97 PHE A O 1
ATOM 744 N N . VAL A 1 98 ? 1.753 4.948 -14.610 1.00 72.44 98 VAL A N 1
ATOM 745 C CA . VAL A 1 98 ? 3.209 4.838 -14.658 1.00 72.44 98 VAL A CA 1
ATOM 746 C C . VAL A 1 98 ? 3.721 5.762 -15.754 1.00 72.44 98 VAL A C 1
ATOM 748 O O . VAL A 1 98 ? 3.287 5.671 -16.904 1.00 72.44 98 VAL A O 1
ATOM 751 N N . GLU A 1 99 ? 4.649 6.644 -15.397 1.00 76.62 99 GLU A N 1
ATOM 752 C CA . GLU A 1 99 ? 5.445 7.384 -16.371 1.00 76.62 99 GLU A CA 1
ATOM 753 C C . GLU A 1 99 ? 6.579 6.478 -16.847 1.00 76.62 99 GLU A C 1
ATOM 755 O O . GLU A 1 99 ? 7.440 6.062 -16.069 1.00 76.62 99 GLU A O 1
ATOM 760 N N . LEU A 1 100 ? 6.551 6.123 -18.131 1.00 75.88 100 LEU A N 1
ATOM 761 C CA . LEU A 1 100 ? 7.653 5.401 -18.748 1.00 75.88 100 LEU A CA 1
ATOM 762 C C . LEU A 1 100 ? 8.725 6.415 -19.139 1.00 75.88 100 LEU A C 1
ATOM 764 O O . LEU A 1 100 ? 8.440 7.395 -19.826 1.00 75.88 100 LEU A O 1
ATOM 768 N N . GLY A 1 101 ? 9.957 6.172 -18.697 1.00 79.50 101 GLY A N 1
ATOM 769 C CA . GLY A 1 101 ? 11.113 6.912 -19.186 1.00 79.50 101 GLY A CA 1
ATOM 770 C C . GLY A 1 101 ? 11.426 6.590 -20.650 1.00 79.50 101 GLY A C 1
ATOM 771 O O . GLY A 1 101 ? 10.668 5.917 -21.351 1.00 79.50 101 GLY A O 1
ATOM 772 N N . GLY A 1 102 ? 12.592 7.049 -21.105 1.00 80.44 102 GLY A N 1
ATOM 773 C CA . GLY A 1 102 ? 13.124 6.635 -22.401 1.00 80.44 102 GLY A CA 1
ATOM 7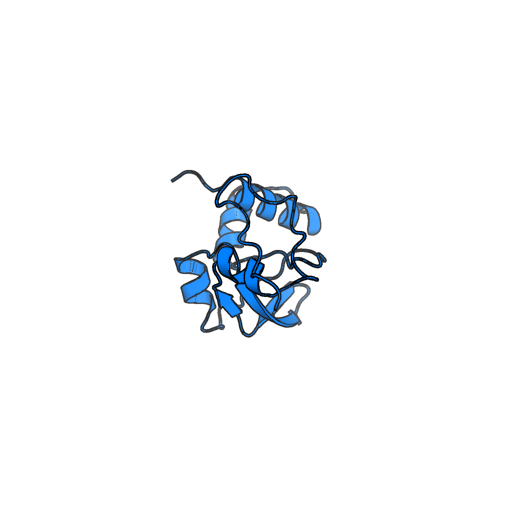74 C C . GLY A 1 102 ? 13.317 5.112 -22.485 1.00 80.44 102 GLY A C 1
ATOM 775 O O . GLY A 1 102 ? 13.441 4.446 -21.452 1.00 80.44 102 GLY A O 1
ATOM 776 N N . PRO A 1 103 ? 13.350 4.548 -23.704 1.00 82.19 103 PRO A N 1
ATOM 777 C CA . PRO A 1 103 ? 13.580 3.123 -23.888 1.00 82.19 103 PRO A CA 1
ATOM 778 C C . PRO A 1 103 ? 14.918 2.714 -23.266 1.00 82.19 103 PRO A C 1
ATOM 780 O O . PRO A 1 103 ? 15.927 3.411 -23.399 1.00 82.19 103 PRO A O 1
ATOM 783 N N . CYS A 1 104 ? 14.928 1.563 -22.595 1.00 81.12 104 CYS A N 1
ATOM 784 C CA . CYS A 1 104 ? 16.170 0.947 -22.152 1.00 81.12 104 CYS A CA 1
ATOM 785 C C . CYS A 1 104 ? 17.049 0.630 -23.372 1.00 81.12 104 CYS A C 1
ATOM 787 O O . CYS A 1 104 ? 16.543 0.220 -24.413 1.00 81.12 104 CYS A O 1
ATOM 789 N N . ALA A 1 105 ? 18.370 0.753 -23.226 1.00 84.12 105 ALA A N 1
ATOM 790 C CA . ALA A 1 105 ? 19.315 0.382 -24.284 1.00 84.12 105 ALA A CA 1
ATOM 791 C C . ALA A 1 105 ? 19.319 -1.131 -24.589 1.00 84.12 105 ALA A C 1
ATOM 793 O O . ALA A 1 105 ? 19.813 -1.550 -25.629 1.00 84.12 105 ALA A O 1
ATOM 794 N N . SER A 1 106 ? 18.802 -1.953 -23.671 1.00 78.75 106 SER A N 1
ATOM 795 C CA . SER A 1 106 ? 18.685 -3.400 -23.831 1.00 78.75 106 SER A CA 1
ATOM 796 C C . SER A 1 106 ? 17.460 -3.928 -23.067 1.00 78.75 106 SER A C 1
ATOM 798 O O . SER A 1 106 ? 17.216 -3.466 -21.945 1.00 78.75 106 SER A O 1
ATOM 800 N N . PRO A 1 107 ? 16.697 -4.889 -23.622 1.00 81.38 107 PRO A N 1
ATOM 801 C CA . PRO A 1 107 ? 16.834 -5.425 -24.981 1.00 81.38 107 PRO A CA 1
ATOM 802 C C . PRO A 1 107 ? 16.528 -4.364 -26.047 1.00 81.38 107 PRO A C 1
ATOM 804 O O . PRO A 1 107 ? 15.794 -3.413 -25.777 1.00 81.38 107 PRO A O 1
ATOM 807 N N . GLU A 1 108 ? 17.099 -4.520 -27.247 1.00 79.06 108 GLU A N 1
ATOM 808 C CA . GLU A 1 108 ? 16.747 -3.649 -28.371 1.00 79.06 108 GLU A CA 1
ATOM 809 C C . GLU A 1 108 ? 15.231 -3.717 -28.618 1.00 79.06 108 GLU A C 1
ATOM 811 O O . GLU A 1 108 ? 14.644 -4.808 -28.584 1.00 79.06 108 GLU A O 1
ATOM 816 N N . PRO A 1 109 ? 14.569 -2.568 -28.838 1.00 77.31 109 PRO A N 1
ATOM 817 C CA . PRO A 1 109 ? 13.137 -2.542 -29.067 1.00 77.31 109 PRO A CA 1
ATOM 818 C C . PRO A 1 109 ? 12.806 -3.366 -30.309 1.00 77.31 109 PRO A C 1
ATOM 820 O O . PRO A 1 109 ? 13.248 -3.071 -31.418 1.0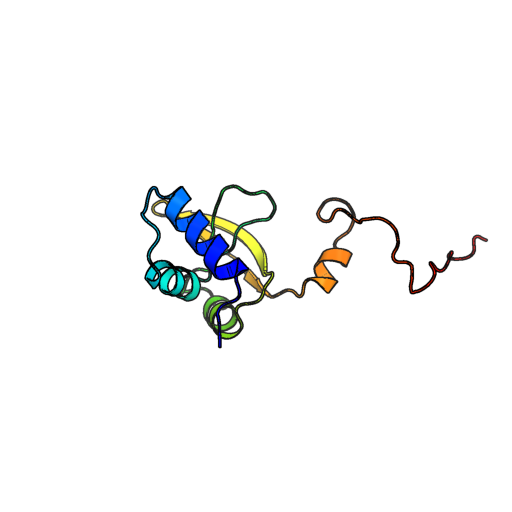0 77.31 109 PRO A O 1
ATOM 823 N N . THR A 1 110 ? 11.996 -4.406 -30.128 1.00 81.69 110 THR A N 1
ATOM 824 C CA . THR A 1 110 ? 11.458 -5.155 -31.259 1.00 81.69 110 THR A CA 1
ATOM 825 C C . THR A 1 110 ? 10.359 -4.312 -31.888 1.00 81.69 110 THR A C 1
ATOM 827 O O . THR A 1 110 ? 9.268 -4.186 -31.332 1.00 81.69 110 THR A O 1
ATOM 830 N N . LEU A 1 111 ? 10.644 -3.715 -33.045 1.00 76.94 111 LEU A N 1
ATOM 831 C CA . LEU A 1 111 ? 9.598 -3.166 -33.896 1.00 76.94 111 LEU A CA 1
ATOM 832 C C . LEU A 1 111 ? 8.733 -4.350 -34.333 1.00 76.94 111 LEU A C 1
ATOM 834 O O . LEU A 1 111 ? 9.182 -5.195 -35.106 1.00 76.94 111 LEU A O 1
ATOM 838 N N . ALA A 1 112 ? 7.519 -4.456 -33.791 1.00 68.44 112 ALA A N 1
ATOM 839 C CA . ALA A 1 112 ? 6.541 -5.401 -34.305 1.00 68.44 112 ALA A CA 1
ATOM 840 C C . ALA A 1 112 ? 6.302 -5.023 -35.773 1.00 68.44 112 ALA A C 1
ATOM 842 O O . ALA A 1 112 ? 5.755 -3.958 -36.053 1.00 68.44 112 ALA A O 1
ATOM 843 N N . GLY A 1 113 ? 6.829 -5.838 -36.691 1.00 48.91 113 GLY A N 1
ATOM 844 C CA . GLY A 1 113 ? 6.797 -5.571 -38.123 1.00 48.91 113 GLY A CA 1
ATOM 845 C C . GLY A 1 113 ? 5.375 -5.271 -38.580 1.00 48.91 113 GLY A C 1
ATOM 846 O O . GLY A 1 113 ? 4.472 -6.080 -38.370 1.00 48.91 113 GLY A O 1
ATOM 847 N N . GLY A 1 114 ? 5.190 -4.089 -39.166 1.00 46.50 114 GLY A N 1
ATOM 848 C CA . GLY A 1 114 ? 3.961 -3.732 -39.855 1.00 46.50 114 GLY A CA 1
ATOM 849 C C . GLY A 1 114 ? 3.796 -4.606 -41.094 1.00 46.50 114 GLY A C 1
ATOM 850 O O . GLY A 1 114 ? 4.724 -4.729 -41.895 1.00 46.50 114 GLY A O 1
ATOM 851 N N . VAL A 1 115 ? 2.623 -5.221 -41.211 1.00 43.69 115 VAL A N 1
ATOM 852 C CA . VAL A 1 115 ? 2.009 -5.530 -42.507 1.00 43.69 115 VAL A CA 1
ATOM 853 C C . VAL A 1 115 ? 1.410 -4.258 -43.082 1.00 43.69 115 VAL A C 1
ATOM 855 O O . VAL A 1 115 ? 0.851 -3.473 -42.282 1.00 43.69 115 VAL A O 1
#